Protein AF-A0A2N1RCG2-F1 (afdb_monomer_lite)

Sequence (170 aa):
MSGEGAWQLAGDWDRQFLHTRFNATFPLPSDFRLEVGYTGRYALDGAGNVPLYLGDGFKTSDPSLRTQGSLDALAPSSANFVIIGRFGLDWQPQSFKPTMGELLIFDNSSIGIFGDLLWNVESQIVPELSFGTRLTTTISLLGLNSMPTSLYVGYDGPADGIVWGFIFGR

Secondary structure (DSSP, 8-state):
-EEEEEEEEETTTTEEEEEEEEEEEEE-STTEEEEEEEEEEEESSS-------GGG------HHHHHTTSTT-SS----SEEEEEEEEEEE--TT---EETTTEEEEEEEEEEEEEEEE-STT-SSPEEEEEEEEEEEEEETTS-EEEEEEEEEEETTTTEEEEEEEE--

pLDDT: mean 90.32, std 8.51, range [59.16, 98.19]

Foldseek 3Di:
DDKDWDWDADDVSPWIKIKIKDWDWDQDPQQKIKIKIKIKIFTPPQQAQTADDVVRPDFDPPQQNNCGNPPPRPDYASHRMKMKIKIKMKRFDQPDWDDDPNFKIWHRWIKIKMKMFIDRHPPDPGTFIKIWMKIWTWIDTVPDDIKIKMWIWTAGRNVRDITIDMDIRD

Radius of gyration: 17.9 Å; chains: 1; bounding box: 39×32×50 Å

Structure (mmCIF, N/CA/C/O backbone):
data_AF-A0A2N1RCG2-F1
#
_entry.id   AF-A0A2N1RCG2-F1
#
loop_
_atom_site.group_PDB
_atom_site.id
_atom_site.type_symbol
_atom_site.label_atom_id
_atom_site.label_alt_id
_atom_site.label_comp_id
_atom_site.label_asym_id
_atom_site.label_entity_id
_atom_site.label_seq_id
_atom_site.pdbx_PDB_ins_co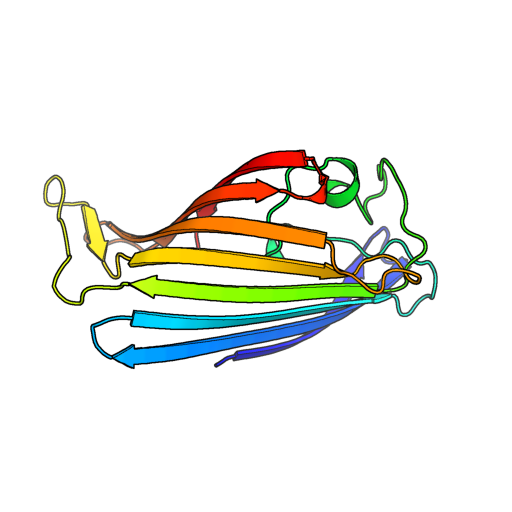de
_atom_site.Cartn_x
_atom_site.Cartn_y
_atom_site.Cartn_z
_atom_site.occupancy
_atom_site.B_iso_or_equiv
_atom_site.auth_seq_id
_atom_site.auth_comp_id
_atom_site.auth_asym_id
_atom_site.auth_atom_id
_atom_site.pdbx_PDB_model_num
ATOM 1 N N . MET A 1 1 ? -15.373 -6.943 0.572 1.00 89.88 1 MET A N 1
ATOM 2 C CA . MET A 1 1 ? -14.462 -7.123 -0.580 1.00 89.88 1 MET A CA 1
ATOM 3 C C . MET A 1 1 ? -14.857 -6.120 -1.646 1.00 89.88 1 MET A C 1
ATOM 5 O O . MET A 1 1 ? -16.045 -5.837 -1.759 1.00 89.88 1 MET A O 1
ATOM 9 N N . SER A 1 2 ? -13.902 -5.585 -2.395 1.00 93.19 2 SER A N 1
ATOM 10 C CA . SER A 1 2 ? -14.138 -4.681 -3.522 1.00 93.19 2 SER A CA 1
ATOM 11 C C . SER A 1 2 ? -13.137 -4.964 -4.636 1.00 93.19 2 SER A C 1
ATOM 13 O O . SER A 1 2 ? -11.995 -5.341 -4.372 1.00 93.19 2 SER A O 1
ATOM 15 N N . GLY A 1 3 ? -13.577 -4.801 -5.879 1.00 93.12 3 GLY A N 1
ATOM 16 C CA . GLY A 1 3 ? -12.743 -4.929 -7.064 1.00 93.12 3 GLY A CA 1
ATOM 17 C C . GLY A 1 3 ? -13.108 -3.847 -8.070 1.00 93.12 3 GLY A C 1
ATOM 18 O O . GLY A 1 3 ? -14.282 -3.512 -8.209 1.00 93.12 3 GLY A O 1
ATOM 19 N N . GLU A 1 4 ? -12.110 -3.304 -8.752 1.00 95.00 4 GLU A N 1
ATOM 20 C CA . GLU A 1 4 ? -12.279 -2.338 -9.833 1.00 95.00 4 GLU A CA 1
ATOM 21 C C . GLU A 1 4 ? -11.307 -2.649 -10.973 1.00 95.00 4 GLU A C 1
ATOM 23 O O . GLU A 1 4 ? -10.204 -3.161 -10.764 1.00 95.00 4 GLU A O 1
ATOM 28 N N . GLY A 1 5 ? -11.738 -2.321 -12.184 1.00 94.38 5 GLY A N 1
ATOM 29 C CA . GLY A 1 5 ? -10.914 -2.303 -13.380 1.00 94.38 5 GLY A CA 1
ATOM 30 C C . GLY A 1 5 ? -11.241 -1.035 -14.151 1.00 94.38 5 GLY A C 1
ATOM 31 O O . GLY A 1 5 ? -12.415 -0.702 -14.313 1.00 94.38 5 GLY A O 1
ATOM 32 N N . ALA A 1 6 ? -10.221 -0.308 -14.584 1.00 93.69 6 ALA A N 1
ATOM 33 C CA . ALA A 1 6 ? -10.393 0.955 -15.280 1.00 93.69 6 ALA A CA 1
ATOM 34 C C . ALA A 1 6 ? -9.345 1.108 -16.376 1.00 93.69 6 ALA A C 1
ATOM 36 O O . ALA A 1 6 ? -8.215 0.641 -16.253 1.00 93.69 6 ALA A O 1
ATOM 37 N N . TRP A 1 7 ? -9.723 1.800 -17.441 1.00 93.31 7 TRP A N 1
ATOM 38 C CA . TRP A 1 7 ? -8.772 2.325 -18.406 1.00 93.31 7 TRP A CA 1
ATOM 39 C C . TRP A 1 7 ? -8.360 3.734 -17.983 1.00 93.31 7 TRP A C 1
ATOM 41 O O . TRP A 1 7 ? -9.199 4.519 -17.538 1.00 93.31 7 TRP A O 1
ATOM 51 N N . GLN A 1 8 ? -7.071 4.037 -18.098 1.00 89.25 8 GLN A N 1
ATOM 52 C CA . GLN A 1 8 ? -6.494 5.298 -17.661 1.00 89.25 8 GLN A CA 1
ATOM 53 C C . GLN A 1 8 ? -5.582 5.875 -18.746 1.00 89.25 8 GLN A C 1
ATOM 55 O O . GLN A 1 8 ? -4.766 5.163 -19.330 1.00 89.25 8 GLN A O 1
ATOM 60 N N . LEU A 1 9 ? -5.689 7.187 -18.954 1.00 89.31 9 LEU A N 1
ATOM 61 C CA . LEU A 1 9 ? -4.742 7.978 -19.735 1.00 89.31 9 LEU A CA 1
ATOM 62 C C . LEU A 1 9 ? -3.767 8.712 -18.805 1.00 89.31 9 LEU A C 1
ATOM 64 O O . LEU A 1 9 ? -4.144 9.104 -17.697 1.00 89.31 9 LEU A O 1
ATOM 68 N N . ALA A 1 10 ? -2.526 8.905 -19.247 1.00 84.69 10 ALA A N 1
ATOM 69 C CA . ALA A 1 10 ? -1.556 9.784 -18.586 1.00 84.69 10 ALA A CA 1
ATOM 70 C C . ALA A 1 10 ? -0.675 10.509 -19.618 1.00 84.69 10 ALA A C 1
ATOM 72 O O . ALA A 1 10 ? -0.864 10.332 -20.821 1.00 84.69 10 ALA A O 1
ATOM 73 N N . GLY A 1 11 ? 0.278 11.317 -19.141 1.00 76.69 11 GLY A N 1
ATOM 74 C CA . GLY A 1 11 ? 1.122 12.145 -20.007 1.00 76.69 11 GLY A CA 1
ATOM 75 C C . GLY A 1 11 ? 0.307 13.239 -20.697 1.00 76.69 11 GLY A C 1
ATOM 76 O O . GLY A 1 11 ? -0.593 13.816 -20.083 1.00 76.69 11 GLY A O 1
ATOM 77 N N . ASP A 1 12 ? 0.572 13.452 -21.983 1.00 81.56 12 ASP A N 1
ATOM 78 C CA . ASP A 1 12 ? -0.174 14.374 -22.849 1.00 81.56 12 ASP A CA 1
ATOM 79 C C . ASP A 1 12 ? -1.340 13.650 -23.547 1.00 81.56 12 ASP A C 1
ATOM 81 O O . ASP A 1 12 ? -1.653 13.898 -24.712 1.00 81.56 12 ASP A O 1
ATOM 85 N N . TRP A 1 13 ? -1.999 12.740 -22.816 1.00 81.12 13 TRP A N 1
ATOM 86 C CA . TRP A 1 13 ? -3.052 11.835 -23.308 1.00 81.12 13 TRP A CA 1
ATOM 87 C C . TRP A 1 13 ? -2.567 10.791 -24.323 1.00 81.12 13 TRP A C 1
ATOM 89 O O . TRP A 1 13 ? -3.370 10.164 -25.016 1.00 81.12 13 TRP A O 1
ATOM 99 N N . ASP A 1 14 ? -1.257 10.585 -24.388 1.00 85.19 14 ASP A N 1
ATOM 100 C CA . ASP A 1 14 ? -0.564 9.674 -25.293 1.00 85.19 14 ASP A CA 1
ATOM 101 C C . ASP A 1 14 ? -0.298 8.299 -24.662 1.00 85.19 14 ASP A C 1
ATOM 103 O O . ASP A 1 14 ? -0.224 7.294 -25.371 1.00 85.19 14 ASP A O 1
ATOM 107 N N . ARG A 1 15 ? -0.214 8.233 -23.328 1.00 90.19 15 ARG A N 1
ATOM 108 C CA . ARG A 1 15 ? 0.018 6.992 -22.581 1.00 90.19 15 ARG A CA 1
ATOM 109 C C . ARG A 1 15 ? -1.294 6.313 -22.210 1.00 90.19 15 ARG A C 1
ATOM 111 O O . ARG A 1 15 ? -2.180 6.948 -21.632 1.00 90.19 15 ARG A O 1
ATOM 118 N N . GLN A 1 16 ? -1.396 5.009 -22.465 1.00 93.00 16 GLN A N 1
ATOM 119 C CA . GLN A 1 16 ? -2.598 4.220 -22.173 1.00 93.00 16 GLN A CA 1
ATOM 120 C C . GLN A 1 16 ? -2.308 3.093 -21.186 1.00 93.00 16 GLN A C 1
ATOM 122 O O . GLN A 1 16 ? -1.429 2.262 -21.419 1.00 93.00 16 GLN A O 1
ATOM 127 N N . PHE A 1 17 ? -3.102 3.019 -20.119 1.00 94.94 17 PHE A N 1
ATOM 128 C CA . PHE A 1 17 ? -2.948 2.012 -19.079 1.00 94.94 17 PHE A CA 1
ATOM 129 C C . PHE A 1 17 ? -4.249 1.272 -18.790 1.00 94.94 17 PHE A C 1
ATOM 131 O O . PHE A 1 17 ? -5.335 1.854 -18.781 1.00 94.94 17 PHE A O 1
ATOM 138 N N . LEU A 1 18 ? -4.117 -0.013 -18.473 1.00 95.75 18 LEU A N 1
ATOM 139 C CA . LEU A 1 18 ? -5.148 -0.773 -17.780 1.00 95.75 18 LEU A CA 1
ATOM 140 C C . LEU A 1 18 ? -4.808 -0.810 -16.290 1.00 95.75 18 LEU A C 1
ATOM 142 O O . LEU A 1 18 ? -3.713 -1.221 -15.910 1.00 95.75 18 LEU A O 1
ATOM 146 N N . HIS A 1 19 ? -5.751 -0.395 -15.455 1.00 94.81 19 HIS A N 1
ATOM 147 C CA . HIS A 1 19 ? -5.678 -0.436 -14.000 1.00 94.81 19 HIS A CA 1
ATOM 148 C C . HIS A 1 19 ? -6.630 -1.500 -13.471 1.00 94.81 19 HIS A C 1
ATOM 150 O O . HIS A 1 19 ? -7.769 -1.616 -13.921 1.00 94.81 19 HIS A O 1
ATOM 156 N N . THR A 1 20 ? -6.173 -2.255 -12.484 1.00 96.44 20 THR A N 1
ATOM 157 C CA . THR A 1 20 ? -6.968 -3.240 -11.758 1.00 96.44 20 THR A CA 1
ATOM 158 C C . THR A 1 20 ? -6.638 -3.140 -10.282 1.00 96.44 20 THR A C 1
ATOM 160 O O . THR A 1 20 ? -5.481 -2.978 -9.894 1.00 96.44 20 THR A O 1
ATOM 163 N N . ARG A 1 21 ? -7.649 -3.235 -9.428 1.00 96.44 21 ARG A N 1
ATOM 164 C CA . ARG A 1 21 ? -7.444 -3.211 -7.985 1.00 96.44 21 ARG A CA 1
ATOM 165 C C . ARG A 1 21 ? -8.452 -4.101 -7.299 1.00 96.44 21 ARG A C 1
ATOM 167 O O . ARG A 1 21 ? -9.620 -4.148 -7.667 1.00 96.44 21 ARG A O 1
ATOM 174 N N . PHE A 1 22 ? -7.989 -4.780 -6.264 1.00 96.88 22 PHE A N 1
ATOM 175 C CA . PHE A 1 22 ? -8.805 -5.630 -5.417 1.00 96.88 22 PHE A CA 1
ATOM 176 C C . PHE A 1 22 ? -8.437 -5.391 -3.956 1.00 96.88 22 PHE A C 1
ATOM 178 O O . PHE A 1 22 ? -7.264 -5.217 -3.624 1.00 96.88 22 PHE A O 1
ATOM 185 N N . ASN A 1 23 ? -9.434 -5.359 -3.075 1.00 96.25 23 ASN A N 1
ATOM 186 C CA . ASN A 1 23 ? -9.224 -5.316 -1.633 1.00 96.25 23 ASN A CA 1
ATOM 187 C C . ASN A 1 23 ? -10.225 -6.243 -0.933 1.00 96.25 23 ASN A C 1
ATOM 189 O O . ASN A 1 23 ? -11.427 -6.244 -1.219 1.00 96.25 23 ASN A O 1
ATOM 193 N N . ALA A 1 24 ? -9.739 -6.998 0.040 1.00 96.38 24 ALA A N 1
ATOM 194 C CA . ALA A 1 24 ? -10.535 -7.856 0.893 1.00 96.38 24 ALA A CA 1
ATOM 195 C C . ALA A 1 24 ? -10.116 -7.673 2.350 1.00 96.38 24 ALA A C 1
ATOM 197 O O . ALA A 1 24 ? -8.933 -7.591 2.668 1.00 96.38 24 ALA A O 1
ATOM 198 N N . THR A 1 25 ? -11.113 -7.647 3.227 1.00 96.00 25 THR A N 1
ATOM 199 C CA . THR A 1 25 ? -10.928 -7.610 4.674 1.00 96.00 25 THR A CA 1
ATOM 200 C C . THR A 1 25 ? -11.702 -8.778 5.252 1.00 96.00 25 THR A C 1
ATOM 202 O O . THR A 1 25 ? -12.884 -8.953 4.937 1.00 96.00 25 THR A O 1
ATOM 205 N N . PHE A 1 26 ? -11.038 -9.573 6.077 1.00 96.00 26 PHE A N 1
ATOM 206 C CA . PHE A 1 26 ? -11.596 -10.752 6.718 1.00 96.00 26 PHE A CA 1
ATOM 207 C C . PHE A 1 26 ? -11.575 -10.544 8.233 1.00 96.00 26 PHE A C 1
ATOM 209 O O . PHE A 1 26 ? -10.499 -10.312 8.790 1.00 96.00 26 PHE A O 1
ATOM 216 N N . PRO A 1 27 ? -12.729 -10.605 8.917 1.00 94.62 27 PRO A N 1
ATOM 217 C CA . PRO A 1 27 ? -12.745 -10.602 10.371 1.00 94.62 27 PRO A CA 1
ATOM 218 C C . PRO A 1 27 ? -12.139 -11.909 10.893 1.00 94.62 27 PRO A C 1
ATOM 220 O O . PRO A 1 27 ? -12.430 -12.991 10.381 1.00 94.62 27 PRO A O 1
ATOM 223 N N . LEU A 1 28 ? -11.305 -11.799 11.919 1.00 94.50 28 LEU A N 1
ATOM 224 C CA . LEU A 1 28 ? -10.700 -12.910 12.644 1.00 94.50 28 LEU A CA 1
ATOM 225 C C . LEU A 1 28 ? -11.159 -12.874 14.116 1.00 94.50 28 LEU A C 1
ATOM 227 O O . LEU A 1 28 ? -11.680 -11.856 14.577 1.00 94.50 28 LEU A O 1
ATOM 231 N N . PRO A 1 29 ? -10.996 -13.973 14.877 1.00 93.31 29 PRO A N 1
ATOM 232 C CA . PRO A 1 29 ? -11.279 -13.980 16.311 1.00 93.31 29 PRO A CA 1
ATOM 233 C C . PRO A 1 29 ? -10.486 -12.913 17.080 1.00 93.31 29 PRO A C 1
ATOM 235 O O . PRO A 1 29 ? -9.439 -12.457 16.625 1.00 93.31 29 PRO A O 1
ATOM 238 N N . SER A 1 30 ? -10.958 -12.563 18.280 1.00 91.06 30 SER A N 1
ATOM 239 C CA . SER A 1 30 ? -10.271 -11.634 19.194 1.00 91.06 30 SER A CA 1
ATOM 240 C C . SER A 1 30 ? -10.043 -10.234 18.611 1.00 91.06 30 SER A C 1
ATOM 242 O O . SER A 1 30 ? -8.985 -9.641 18.813 1.00 91.06 30 SER A O 1
ATOM 244 N N . ASP A 1 31 ? -11.038 -9.713 17.889 1.00 92.94 31 ASP A N 1
ATOM 245 C CA . ASP A 1 31 ? -11.028 -8.370 17.294 1.00 92.94 31 ASP A CA 1
ATOM 246 C C . ASP A 1 31 ? -9.922 -8.132 16.248 1.00 92.94 31 ASP A C 1
ATOM 248 O O . ASP A 1 31 ? -9.594 -6.991 15.919 1.00 92.94 31 ASP A O 1
ATOM 252 N N . PHE A 1 32 ? -9.348 -9.199 15.686 1.00 94.94 32 PHE A N 1
ATOM 253 C CA . PHE A 1 32 ? -8.390 -9.087 14.591 1.00 94.94 32 PHE A CA 1
ATOM 254 C C . PHE A 1 32 ? -9.077 -8.969 13.227 1.00 94.94 32 PHE A C 1
ATOM 256 O O . PHE A 1 32 ? -10.186 -9.461 13.004 1.00 94.94 32 PHE A O 1
ATOM 263 N N . ARG A 1 33 ? -8.386 -8.351 12.271 1.00 95.62 33 ARG A N 1
ATOM 264 C CA . ARG A 1 33 ? -8.780 -8.289 10.863 1.00 95.62 33 ARG A CA 1
ATOM 265 C C . ARG A 1 33 ? -7.577 -8.547 9.978 1.00 95.62 33 ARG A C 1
ATOM 267 O O . ARG A 1 33 ? -6.548 -7.895 10.124 1.00 95.62 33 ARG A O 1
ATOM 274 N N . LEU A 1 34 ? -7.740 -9.475 9.047 1.00 96.94 34 LEU A N 1
ATOM 275 C CA . LEU A 1 34 ? -6.789 -9.704 7.970 1.00 96.94 34 LEU A CA 1
ATOM 276 C C . LEU A 1 34 ? -7.188 -8.844 6.775 1.00 96.94 34 LEU A C 1
ATOM 278 O O . LEU A 1 34 ? -8.316 -8.929 6.288 1.00 96.94 34 LEU A O 1
ATOM 282 N N . GLU A 1 35 ? -6.250 -8.057 6.280 1.00 96.62 35 GLU A N 1
ATOM 283 C CA . GLU A 1 35 ? -6.387 -7.295 5.050 1.00 96.62 35 GLU A CA 1
ATOM 284 C C . GLU A 1 35 ? -5.521 -7.912 3.962 1.00 96.62 35 GLU A C 1
ATOM 286 O O . GLU A 1 35 ? -4.361 -8.251 4.188 1.00 96.62 35 GLU A O 1
ATOM 291 N N . VAL A 1 36 ? -6.092 -8.045 2.771 1.00 97.31 36 VAL A N 1
ATOM 292 C CA . VAL A 1 36 ? -5.388 -8.478 1.566 1.00 97.31 36 VAL A CA 1
ATOM 293 C C . VAL A 1 36 ? -5.781 -7.542 0.435 1.00 97.31 36 VAL A C 1
ATOM 295 O O . VAL A 1 36 ? -6.958 -7.244 0.228 1.00 97.31 36 VAL A O 1
ATOM 298 N N . GLY A 1 37 ? -4.796 -7.064 -0.308 1.00 97.19 37 GLY A N 1
ATOM 299 C CA . GLY A 1 37 ? -4.981 -6.135 -1.403 1.00 97.19 37 GLY A CA 1
ATOM 300 C C . GLY A 1 37 ? -4.086 -6.468 -2.581 1.00 97.19 37 GLY A C 1
ATOM 301 O O . GLY A 1 37 ? -3.011 -7.042 -2.446 1.00 97.19 37 GLY A O 1
ATOM 302 N N . TYR A 1 38 ? -4.551 -6.070 -3.750 1.00 97.25 38 TYR A N 1
ATOM 303 C CA . TYR A 1 38 ? -3.820 -6.161 -4.997 1.00 97.25 38 TYR A CA 1
ATOM 304 C C . TYR A 1 38 ? -4.064 -4.885 -5.798 1.00 97.25 38 TYR A C 1
ATOM 306 O O . TYR A 1 38 ? -5.174 -4.343 -5.784 1.00 97.25 38 TYR A O 1
ATOM 314 N N . THR A 1 39 ? -3.030 -4.397 -6.468 1.00 97.75 39 THR A N 1
ATOM 315 C CA . THR A 1 39 ? -3.130 -3.322 -7.455 1.00 97.75 39 THR A CA 1
ATOM 316 C C . THR A 1 39 ? -2.234 -3.681 -8.632 1.00 97.75 39 THR A C 1
ATOM 318 O O . THR A 1 39 ? -1.061 -3.969 -8.433 1.00 97.75 39 THR A O 1
ATOM 321 N N . GLY A 1 40 ? -2.769 -3.670 -9.845 1.00 96.94 40 GLY A N 1
ATOM 322 C CA . GLY A 1 40 ? -2.025 -3.907 -11.075 1.00 96.94 40 GLY A CA 1
ATOM 323 C C . GLY A 1 40 ? -2.254 -2.769 -12.057 1.00 96.94 40 GLY A C 1
ATOM 324 O O . GLY A 1 40 ? -3.400 -2.383 -12.294 1.00 96.94 40 GLY A O 1
ATOM 325 N N . ARG A 1 41 ? -1.180 -2.253 -12.649 1.00 96.00 41 ARG A N 1
ATOM 326 C CA . ARG A 1 41 ? -1.228 -1.299 -13.755 1.00 96.00 41 ARG A CA 1
ATOM 327 C C . ARG A 1 41 ? -0.365 -1.804 -14.898 1.00 96.00 41 ARG A C 1
ATOM 329 O O . ARG A 1 41 ? 0.761 -2.231 -14.670 1.00 96.00 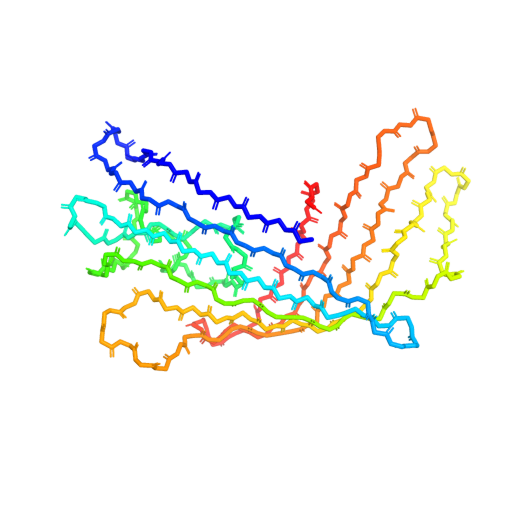41 ARG A O 1
ATOM 336 N N . TYR A 1 42 ? -0.889 -1.731 -16.113 1.00 95.31 42 TYR A N 1
ATOM 337 C CA . TYR A 1 42 ? -0.265 -2.297 -17.305 1.00 95.31 42 TYR A CA 1
ATOM 338 C C . TYR A 1 42 ? -0.256 -1.266 -18.426 1.00 95.31 42 TYR A C 1
ATOM 340 O O . TYR A 1 42 ? -1.307 -0.706 -18.736 1.00 95.31 42 TYR A O 1
ATOM 348 N N . ALA A 1 43 ? 0.909 -1.015 -19.020 1.00 94.69 43 ALA A N 1
ATOM 349 C CA . ALA A 1 43 ? 1.039 -0.192 -20.216 1.00 94.69 43 ALA A CA 1
ATOM 350 C C . ALA A 1 43 ? 0.483 -0.951 -21.427 1.00 94.69 43 ALA A C 1
ATOM 352 O O . ALA A 1 43 ? 0.905 -2.070 -21.712 1.00 94.69 43 ALA A O 1
ATOM 353 N N . LEU A 1 44 ? -0.460 -0.338 -22.140 1.00 92.50 44 LEU A N 1
ATOM 354 C CA . LEU A 1 44 ? -1.036 -0.889 -23.373 1.00 92.50 44 LEU A CA 1
ATOM 355 C C . LEU A 1 44 ? -0.265 -0.444 -24.623 1.00 92.50 44 LEU A C 1
ATOM 357 O O . LEU A 1 44 ? -0.381 -1.065 -25.674 1.00 92.50 44 LEU A O 1
ATOM 361 N N . ASP A 1 45 ? 0.524 0.622 -24.496 1.00 89.56 45 ASP A N 1
ATOM 362 C CA . ASP A 1 45 ? 1.366 1.190 -25.553 1.00 89.56 45 ASP A CA 1
ATOM 363 C C . ASP A 1 45 ? 2.721 0.475 -25.714 1.00 89.56 45 ASP A C 1
ATOM 365 O O . ASP A 1 45 ? 3.422 0.703 -26.697 1.00 89.56 45 ASP A O 1
ATOM 369 N N . GLY A 1 46 ? 3.097 -0.392 -24.767 1.00 85.19 46 GLY A N 1
ATOM 370 C CA . GLY A 1 46 ? 4.388 -1.086 -24.759 1.00 85.19 46 GLY A CA 1
ATOM 371 C C . GLY A 1 46 ? 5.591 -0.184 -24.455 1.00 85.19 46 GLY A C 1
ATOM 372 O O . GLY A 1 46 ? 6.730 -0.631 -24.587 1.00 85.19 46 GLY A O 1
ATOM 373 N N . ALA A 1 47 ? 5.363 1.072 -24.056 1.00 86.81 47 ALA A N 1
ATOM 374 C CA . ALA A 1 47 ? 6.412 2.067 -23.828 1.00 86.81 47 ALA A CA 1
ATOM 375 C C . ALA A 1 47 ? 7.086 1.956 -22.444 1.00 86.81 47 ALA A C 1
ATOM 377 O O . ALA A 1 47 ? 7.927 2.786 -22.098 1.00 86.81 47 ALA A O 1
ATOM 378 N N . GLY A 1 48 ? 6.723 0.956 -21.635 1.00 89.62 48 GLY A N 1
ATOM 379 C CA . GLY A 1 48 ? 7.274 0.742 -20.300 1.00 89.62 48 GLY A CA 1
ATOM 380 C C . GLY A 1 48 ? 6.914 1.858 -19.318 1.00 89.62 48 GLY A C 1
ATOM 381 O O . GLY A 1 48 ? 5.865 2.491 -19.426 1.00 89.62 48 GLY A O 1
ATOM 382 N N . ASN A 1 49 ? 7.787 2.107 -18.344 1.00 89.62 49 ASN A N 1
ATOM 383 C CA . ASN A 1 49 ? 7.736 3.217 -17.388 1.00 89.62 49 ASN A CA 1
ATOM 384 C C . ASN A 1 49 ? 6.329 3.473 -16.823 1.00 89.62 49 ASN A C 1
ATOM 386 O O . ASN A 1 49 ? 5.809 4.590 -16.868 1.00 89.62 49 ASN A O 1
ATOM 390 N N . VAL A 1 50 ? 5.673 2.405 -16.367 1.00 93.88 50 VAL A N 1
ATOM 391 C CA . VAL A 1 50 ? 4.324 2.476 -15.801 1.00 93.88 50 VAL A CA 1
ATOM 392 C C . VAL A 1 50 ? 4.370 3.266 -14.490 1.00 93.88 50 VAL A C 1
ATOM 394 O O . VAL A 1 50 ? 5.199 2.949 -13.640 1.00 93.88 50 VAL A O 1
ATOM 397 N N . PRO A 1 51 ? 3.506 4.274 -14.278 1.00 92.56 51 PRO A N 1
ATOM 398 C CA . PRO A 1 51 ? 3.564 5.090 -13.072 1.00 92.56 51 PRO A CA 1
ATOM 399 C C . PRO A 1 51 ? 3.187 4.300 -11.820 1.00 92.56 51 PRO A C 1
ATOM 401 O O . PRO A 1 51 ? 2.280 3.463 -11.859 1.00 92.56 51 PRO A O 1
ATOM 404 N N . LEU A 1 52 ? 3.841 4.625 -10.704 1.00 92.56 52 LEU A N 1
ATOM 405 C CA . LEU A 1 52 ? 3.486 4.174 -9.359 1.00 92.56 52 LEU A CA 1
ATOM 406 C C . LEU A 1 52 ? 2.909 5.361 -8.579 1.00 92.56 52 LEU A C 1
ATOM 408 O O . LEU A 1 52 ? 3.625 6.282 -8.192 1.00 92.56 52 LEU A O 1
ATOM 412 N N . TYR A 1 53 ? 1.602 5.351 -8.332 1.00 90.19 53 TYR A N 1
ATOM 413 C CA . TYR A 1 53 ? 0.952 6.402 -7.559 1.00 90.19 53 TYR A CA 1
ATOM 414 C C . TYR A 1 53 ? 0.942 6.051 -6.075 1.00 90.19 53 TYR A C 1
ATOM 416 O O . TYR A 1 53 ? 0.747 4.902 -5.681 1.00 90.19 53 TYR A O 1
ATOM 424 N N . LEU A 1 54 ? 0.990 7.080 -5.223 1.00 85.94 54 LEU A N 1
ATOM 42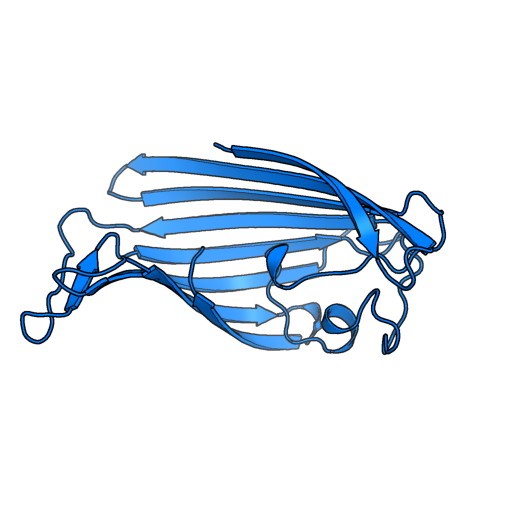5 C CA . LEU A 1 54 ? 0.767 6.939 -3.775 1.00 85.94 54 LEU A CA 1
ATOM 426 C C . LEU A 1 54 ? -0.556 6.215 -3.458 1.00 85.94 54 LEU A C 1
ATOM 428 O O . LEU A 1 54 ? -0.687 5.516 -2.452 1.00 85.94 54 LEU A O 1
ATOM 432 N N . GLY A 1 55 ? -1.544 6.360 -4.347 1.00 87.31 55 GLY A N 1
ATOM 433 C CA . GLY A 1 55 ? -2.826 5.678 -4.270 1.00 87.31 55 GLY A CA 1
ATOM 434 C C . GLY A 1 55 ? -2.758 4.155 -4.447 1.00 87.31 55 GLY A C 1
ATOM 435 O O . GLY A 1 55 ? -3.676 3.466 -3.998 1.00 87.31 55 GLY A O 1
ATOM 436 N N . ASP A 1 56 ? -1.708 3.595 -5.031 1.00 91.94 56 ASP A N 1
ATOM 437 C CA . ASP A 1 56 ? -1.672 2.165 -5.354 1.00 91.94 56 ASP A CA 1
ATOM 438 C C . ASP A 1 56 ? -1.364 1.292 -4.133 1.00 91.94 56 ASP A C 1
ATOM 440 O O . ASP A 1 56 ? -1.762 0.125 -4.079 1.00 91.94 56 ASP A O 1
ATOM 444 N N . GLY A 1 57 ? -0.768 1.908 -3.109 1.00 91.88 57 GLY A N 1
ATOM 445 C CA . GLY A 1 57 ? -0.715 1.401 -1.745 1.00 91.88 57 GLY A CA 1
ATOM 446 C C . GLY A 1 57 ? 0.678 1.037 -1.245 1.00 91.88 57 GLY A C 1
ATOM 447 O O . GLY A 1 57 ? 0.844 1.093 -0.031 1.00 91.88 57 GLY A O 1
ATOM 448 N N . PHE A 1 58 ? 1.649 0.789 -2.132 1.00 96.50 58 PHE A N 1
ATOM 449 C CA . PHE A 1 58 ? 3.042 0.500 -1.769 1.00 96.50 58 PHE A CA 1
ATOM 450 C C . PHE A 1 58 ? 3.693 1.690 -1.055 1.00 96.50 58 PHE A C 1
ATOM 452 O O . PHE A 1 58 ? 3.674 2.815 -1.568 1.00 96.50 58 PHE A O 1
ATOM 459 N N . LYS A 1 59 ? 4.231 1.464 0.147 1.00 95.69 59 LYS A N 1
ATOM 460 C CA . LYS A 1 59 ? 4.943 2.500 0.906 1.00 95.69 59 LYS A CA 1
ATOM 461 C C . LYS A 1 59 ? 6.403 2.548 0.491 1.00 95.69 59 LYS A C 1
ATOM 463 O O . LYS A 1 59 ? 7.135 1.597 0.701 1.00 95.69 59 LYS A O 1
ATOM 468 N N . THR A 1 60 ? 6.826 3.684 -0.051 1.00 96.00 60 THR A N 1
ATOM 469 C CA . THR A 1 60 ? 8.236 3.924 -0.348 1.00 96.00 60 THR A CA 1
ATOM 470 C C . THR A 1 60 ? 8.588 5.404 -0.262 1.00 96.00 60 THR A C 1
ATOM 472 O O . THR A 1 60 ? 7.755 6.295 -0.467 1.00 96.00 60 THR A O 1
ATOM 475 N N . SER A 1 61 ? 9.837 5.646 0.088 1.00 95.56 61 SER A N 1
ATOM 476 C CA . SER A 1 61 ? 10.544 6.914 0.131 1.00 95.56 61 SER A CA 1
ATOM 477 C C . SER A 1 61 ? 11.553 7.046 -1.014 1.00 95.56 61 SER A C 1
ATOM 479 O O . SER A 1 61 ? 12.029 8.161 -1.234 1.00 95.56 61 SER A O 1
ATOM 481 N N . ASP A 1 62 ? 11.809 5.971 -1.775 1.00 95.00 62 ASP A N 1
ATOM 482 C CA . ASP A 1 62 ? 12.721 5.976 -2.920 1.00 95.00 62 ASP A CA 1
ATOM 483 C C . ASP A 1 62 ? 12.240 6.991 -3.975 1.00 95.00 62 ASP A C 1
ATOM 485 O O . ASP A 1 62 ? 11.150 6.843 -4.548 1.00 95.00 62 ASP A O 1
ATOM 489 N N . PRO A 1 63 ? 13.024 8.050 -4.250 1.00 92.44 63 PRO A N 1
ATOM 490 C CA . PRO A 1 63 ? 12.633 9.076 -5.204 1.00 92.44 63 PRO A CA 1
ATOM 491 C C . PRO A 1 63 ? 12.525 8.533 -6.639 1.00 92.44 63 PRO A C 1
ATOM 493 O O . PRO A 1 63 ? 11.726 9.054 -7.420 1.00 92.44 63 PRO A O 1
ATOM 496 N N . SER A 1 64 ? 13.257 7.472 -6.986 1.00 93.19 64 SER A N 1
ATOM 497 C CA . SER A 1 64 ? 13.203 6.826 -8.303 1.00 93.19 64 SER A CA 1
ATOM 498 C C . SER A 1 64 ? 11.844 6.170 -8.533 1.00 93.19 64 SER A C 1
ATOM 500 O O . SER A 1 64 ? 11.203 6.415 -9.553 1.00 93.19 64 SER A O 1
ATOM 502 N N . LEU A 1 65 ? 11.344 5.428 -7.539 1.00 93.44 65 LEU A N 1
ATOM 503 C CA . LEU A 1 65 ? 10.013 4.818 -7.587 1.00 93.44 65 LEU A CA 1
ATOM 504 C C . LEU A 1 65 ? 8.895 5.862 -7.525 1.00 93.44 65 LEU A C 1
ATOM 506 O O . LEU A 1 65 ? 7.897 5.749 -8.234 1.00 93.44 65 LEU A O 1
ATOM 510 N N . ARG A 1 66 ? 9.058 6.910 -6.708 1.00 91.62 66 ARG A N 1
ATOM 511 C CA . ARG A 1 66 ? 8.053 7.979 -6.565 1.00 91.62 66 ARG A CA 1
ATOM 512 C C . ARG A 1 66 ? 7.910 8.863 -7.804 1.00 91.62 66 ARG A C 1
ATOM 514 O O . ARG A 1 66 ? 6.856 9.468 -7.981 1.00 91.62 66 ARG A O 1
ATOM 521 N N . THR A 1 67 ? 8.958 8.965 -8.619 1.00 91.00 67 THR A N 1
ATOM 522 C CA . THR A 1 67 ? 8.948 9.712 -9.889 1.00 91.00 67 THR A CA 1
ATOM 523 C C . THR A 1 67 ? 8.735 8.807 -11.104 1.00 91.00 67 THR A C 1
ATOM 525 O O . THR A 1 67 ? 8.612 9.309 -12.223 1.00 91.00 67 THR A O 1
ATOM 528 N N . GLN A 1 68 ? 8.638 7.487 -10.911 1.00 91.00 68 GLN A N 1
ATOM 529 C CA . GLN A 1 68 ? 8.411 6.526 -11.988 1.00 91.00 68 GLN A CA 1
ATOM 530 C C . GLN A 1 68 ? 7.133 6.859 -12.771 1.00 91.00 68 GLN A C 1
ATOM 532 O O . GLN A 1 68 ? 6.084 7.158 -12.196 1.00 91.00 68 GLN A O 1
ATOM 537 N N . GLY A 1 69 ? 7.223 6.801 -14.101 1.00 85.38 69 GLY A N 1
ATOM 538 C CA . GLY A 1 69 ? 6.126 7.132 -15.013 1.00 85.38 69 GLY A CA 1
ATOM 539 C C . GLY A 1 69 ? 5.722 8.608 -15.056 1.00 85.38 69 GLY A C 1
ATOM 540 O O . GLY A 1 69 ? 4.745 8.936 -15.728 1.00 85.38 69 GLY A O 1
ATOM 541 N N . SER A 1 70 ? 6.452 9.500 -14.376 1.00 83.94 70 SER A N 1
ATOM 542 C CA . SER A 1 70 ? 6.340 10.951 -14.568 1.00 83.94 70 SER A CA 1
ATOM 543 C C . SER A 1 70 ? 7.265 11.444 -15.691 1.00 83.94 70 SER A C 1
ATOM 545 O O . SER A 1 70 ? 8.176 10.728 -16.111 1.00 83.94 70 SER A O 1
ATOM 547 N N . LEU A 1 71 ? 7.038 12.674 -16.168 1.00 78.69 71 LEU A N 1
ATOM 548 C CA . LEU A 1 71 ? 7.914 13.335 -17.148 1.00 78.69 71 LEU A CA 1
ATOM 549 C C . LEU A 1 71 ? 9.333 13.575 -16.597 1.00 78.69 71 LEU A C 1
ATOM 551 O O . LEU A 1 71 ? 10.289 13.562 -17.364 1.00 78.69 71 LEU A O 1
ATOM 555 N N . ASP A 1 72 ? 9.465 13.711 -15.274 1.00 80.56 72 ASP A N 1
ATOM 556 C CA . ASP A 1 72 ? 10.722 13.970 -14.559 1.00 80.56 72 ASP A CA 1
ATOM 557 C C . ASP A 1 72 ? 11.275 12.702 -13.874 1.00 80.56 72 ASP A C 1
ATOM 559 O O . ASP A 1 72 ? 11.906 12.773 -12.816 1.00 80.56 72 ASP A O 1
ATOM 563 N N . ALA A 1 73 ? 10.998 11.516 -14.429 1.00 83.06 73 ALA A N 1
ATOM 564 C CA . ALA A 1 73 ? 11.427 10.249 -13.840 1.00 83.06 73 ALA A CA 1
ATOM 565 C C . ALA A 1 73 ? 12.957 10.183 -13.683 1.00 83.06 73 ALA A C 1
ATOM 567 O O . ALA A 1 73 ? 13.694 10.251 -14.666 1.00 83.06 73 ALA A O 1
ATOM 568 N N . LEU A 1 74 ? 13.431 9.986 -12.447 1.00 85.56 74 LEU A N 1
ATOM 569 C CA . LEU A 1 74 ? 14.868 9.900 -12.148 1.00 85.56 74 LEU A CA 1
ATOM 570 C C . LEU A 1 74 ? 15.519 8.644 -12.743 1.00 85.56 74 LEU A C 1
ATOM 572 O O . LEU A 1 74 ? 16.673 8.685 -13.165 1.00 85.56 74 LEU A O 1
ATOM 576 N N . ALA A 1 75 ? 14.774 7.538 -12.785 1.00 84.69 75 ALA A N 1
ATOM 577 C CA . ALA A 1 75 ? 15.193 6.281 -13.392 1.00 84.69 75 ALA A CA 1
ATOM 578 C C . ALA A 1 75 ? 13.987 5.619 -14.084 1.00 84.69 75 ALA A C 1
ATOM 580 O O . ALA A 1 75 ? 13.153 5.007 -13.413 1.00 84.69 75 ALA A O 1
ATOM 581 N N . PRO A 1 76 ? 13.845 5.752 -15.416 1.00 82.19 76 PRO A N 1
ATOM 582 C CA . PRO A 1 76 ? 12.750 5.127 -16.148 1.00 82.19 76 PRO A CA 1
ATOM 583 C C . PRO A 1 76 ? 12.829 3.598 -16.067 1.00 82.19 76 PRO A C 1
ATOM 585 O O . PRO A 1 76 ? 13.869 3.010 -16.363 1.00 82.19 76 PRO A O 1
ATOM 588 N N . SER A 1 77 ? 11.720 2.946 -15.713 1.00 85.25 77 SER A N 1
ATOM 589 C CA . SER A 1 77 ? 11.622 1.482 -15.789 1.00 85.25 77 SER A CA 1
ATOM 590 C C . SER A 1 77 ? 11.289 1.048 -17.217 1.00 85.25 77 SER A C 1
ATOM 592 O O . SER A 1 77 ? 10.454 1.668 -17.873 1.00 85.25 77 SER A O 1
ATOM 594 N N . SER A 1 78 ? 11.888 -0.039 -17.706 1.00 87.69 78 SER A N 1
ATOM 595 C CA . SER A 1 78 ? 11.488 -0.652 -18.981 1.00 87.69 78 SER A CA 1
ATOM 596 C C . SER A 1 78 ? 10.237 -1.525 -18.855 1.00 87.69 78 SER A C 1
ATOM 598 O O . SER A 1 78 ? 9.686 -1.939 -19.869 1.00 87.69 78 SER A O 1
ATOM 600 N N . ALA A 1 79 ? 9.777 -1.814 -17.633 1.00 92.69 79 ALA A N 1
ATOM 601 C CA . ALA A 1 79 ? 8.665 -2.725 -17.422 1.00 92.69 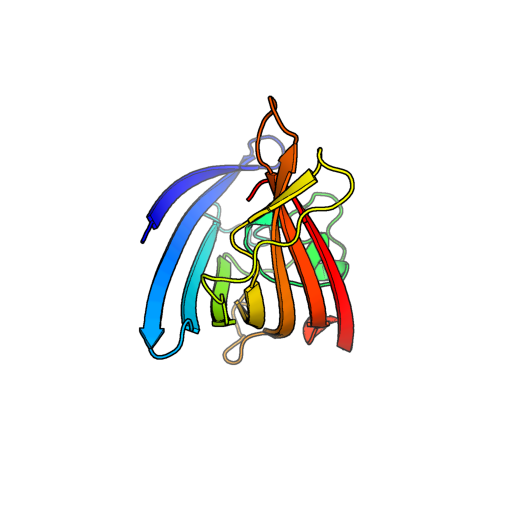79 ALA A CA 1
ATOM 602 C C . ALA A 1 79 ? 7.335 -2.131 -17.880 1.00 92.69 79 ALA A C 1
ATOM 604 O O . ALA A 1 79 ? 6.959 -1.009 -17.530 1.00 92.69 79 ALA A O 1
ATOM 605 N N . ASN A 1 80 ? 6.576 -2.955 -18.597 1.00 94.56 80 ASN A N 1
ATOM 606 C CA . ASN A 1 80 ? 5.216 -2.647 -19.031 1.00 94.56 80 ASN A CA 1
ATOM 607 C C . ASN A 1 80 ? 4.157 -2.875 -17.945 1.00 94.56 80 ASN A C 1
ATOM 609 O O . ASN A 1 80 ? 2.959 -2.873 -18.231 1.00 94.56 80 ASN A O 1
ATOM 613 N N . PHE A 1 81 ? 4.572 -3.070 -16.694 1.00 95.00 81 PHE A N 1
ATOM 614 C CA . PHE A 1 81 ? 3.666 -3.311 -15.584 1.00 95.00 81 PHE A CA 1
ATOM 615 C C . PHE A 1 81 ? 4.192 -2.743 -14.265 1.00 95.00 81 PHE A C 1
ATOM 617 O O . PHE A 1 81 ? 5.394 -2.595 -14.053 1.00 95.00 81 PHE A O 1
ATOM 624 N N . VAL A 1 82 ? 3.253 -2.496 -13.360 1.00 95.94 82 VAL A N 1
ATOM 625 C CA . VAL A 1 82 ? 3.465 -2.328 -11.923 1.00 95.94 82 VAL A CA 1
ATOM 626 C C . VAL A 1 82 ? 2.435 -3.206 -11.229 1.00 95.94 82 VAL A C 1
ATOM 628 O O . VAL A 1 82 ? 1.235 -3.065 -11.466 1.00 95.94 82 VAL A O 1
ATOM 631 N N . ILE A 1 83 ? 2.892 -4.123 -10.384 1.00 97.06 83 ILE A N 1
ATOM 632 C CA . ILE A 1 83 ? 2.036 -5.015 -9.605 1.00 97.06 83 ILE A CA 1
ATOM 633 C C . ILE A 1 83 ? 2.382 -4.853 -8.134 1.00 97.06 83 ILE A C 1
ATOM 635 O O . ILE A 1 83 ? 3.546 -4.916 -7.752 1.00 97.06 83 ILE A O 1
ATOM 639 N N . ILE A 1 84 ? 1.355 -4.671 -7.311 1.00 98.06 84 ILE A N 1
ATOM 640 C CA . ILE A 1 84 ? 1.479 -4.474 -5.875 1.00 98.06 84 ILE A CA 1
ATOM 641 C C . ILE A 1 84 ? 0.612 -5.498 -5.157 1.00 98.06 84 ILE A C 1
ATOM 643 O O . 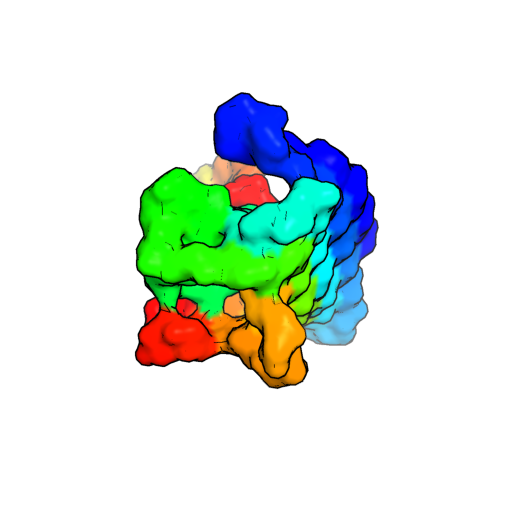ILE A 1 84 ? -0.609 -5.514 -5.329 1.00 98.06 84 ILE A O 1
ATOM 647 N N . GLY A 1 85 ? 1.241 -6.320 -4.325 1.00 98.00 85 GLY A N 1
ATOM 648 C CA . GLY A 1 85 ? 0.567 -7.146 -3.328 1.00 98.00 85 GLY A CA 1
ATOM 649 C C . GLY A 1 85 ? 0.563 -6.424 -1.988 1.00 98.00 85 GLY A C 1
ATOM 650 O O . GLY A 1 85 ? 1.559 -5.819 -1.615 1.00 98.00 85 GLY A O 1
ATOM 651 N N . ARG A 1 86 ? -0.552 -6.455 -1.265 1.00 97.62 86 ARG A N 1
ATOM 652 C CA . ARG A 1 86 ? -0.696 -5.800 0.040 1.00 97.62 86 ARG A CA 1
ATOM 653 C C . ARG A 1 86 ? -1.291 -6.792 1.016 1.00 97.62 86 ARG A C 1
ATOM 655 O O . ARG A 1 86 ? -2.260 -7.474 0.682 1.00 97.62 86 ARG A O 1
ATOM 662 N N . PHE A 1 87 ? -0.745 -6.860 2.214 1.00 97.75 87 PHE A N 1
ATOM 663 C CA . PHE A 1 87 ? -1.311 -7.651 3.293 1.00 97.75 87 PHE A CA 1
ATOM 664 C C . PHE A 1 87 ? -1.151 -6.922 4.619 1.00 97.75 87 PHE A C 1
ATOM 666 O O . PHE A 1 87 ? -0.217 -6.148 4.817 1.00 97.75 87 PHE A O 1
ATOM 673 N N . GLY A 1 88 ? -2.070 -7.164 5.541 1.00 97.56 88 GLY A N 1
ATOM 674 C CA . GLY A 1 88 ? -2.013 -6.559 6.860 1.00 97.56 88 GLY A CA 1
ATOM 675 C C . GLY A 1 88 ? -2.808 -7.343 7.882 1.00 97.56 88 GLY A C 1
ATOM 676 O O . GLY A 1 88 ? -3.745 -8.064 7.544 1.00 97.56 88 GLY A O 1
ATOM 677 N N . LEU A 1 89 ? -2.413 -7.208 9.139 1.00 97.75 89 LEU A N 1
ATOM 678 C CA . LEU A 1 89 ? -3.117 -7.789 10.270 1.00 97.75 89 LEU A CA 1
ATOM 679 C C . LEU A 1 89 ? -3.288 -6.700 11.318 1.00 97.75 89 LEU A C 1
ATOM 681 O O . LEU A 1 89 ? -2.307 -6.247 11.911 1.00 97.75 89 LEU A O 1
ATOM 685 N N . ASP A 1 90 ? -4.536 -6.313 11.544 1.00 96.25 90 ASP A N 1
ATOM 686 C CA . ASP A 1 90 ? -4.876 -5.265 12.494 1.00 96.25 90 ASP A CA 1
ATOM 687 C C . ASP A 1 90 ? -5.677 -5.827 13.651 1.00 96.25 90 ASP A C 1
ATOM 689 O O . ASP A 1 90 ? -6.558 -6.664 13.470 1.00 96.25 90 ASP A O 1
ATOM 693 N N . TRP A 1 91 ? -5.414 -5.304 14.835 1.00 95.56 91 TRP A N 1
ATOM 694 C CA . TRP A 1 91 ? -6.258 -5.458 16.002 1.00 95.56 91 TRP A CA 1
ATOM 695 C C . TRP A 1 91 ? -7.146 -4.215 16.135 1.00 95.56 91 TRP A C 1
ATOM 697 O O . TRP A 1 91 ? -6.638 -3.099 16.288 1.00 95.56 91 TRP A O 1
ATOM 707 N N . GLN A 1 92 ? -8.467 -4.395 16.038 1.00 92.75 92 GLN A N 1
ATOM 708 C CA . GLN A 1 92 ? -9.467 -3.331 16.164 1.00 92.75 92 GLN A CA 1
ATOM 709 C C . GLN A 1 92 ? -10.459 -3.638 17.299 1.00 92.75 92 GLN A C 1
ATOM 711 O O . GLN A 1 92 ? -11.557 -4.135 17.029 1.00 92.75 92 GLN A O 1
ATOM 716 N N . PRO A 1 93 ? -10.125 -3.313 18.559 1.00 87.06 93 PRO A N 1
ATOM 717 C CA . PRO A 1 93 ? -11.021 -3.552 19.686 1.00 87.06 93 PRO A CA 1
ATOM 718 C C . PRO A 1 93 ? -12.334 -2.772 19.537 1.00 87.06 93 PRO A C 1
ATOM 720 O O . PRO A 1 93 ? -12.334 -1.557 19.329 1.00 87.06 93 PRO A O 1
ATOM 723 N N . GLN A 1 94 ? -13.472 -3.453 19.697 1.00 75.56 94 GLN A N 1
ATOM 724 C CA . GLN A 1 94 ? -14.794 -2.827 19.521 1.00 75.56 94 GLN A CA 1
ATOM 725 C C . GLN A 1 94 ? -15.123 -1.770 20.591 1.00 75.56 94 GLN A C 1
ATOM 727 O O . GLN A 1 94 ? -15.945 -0.882 20.358 1.00 75.56 94 GLN A O 1
ATOM 732 N N . SER A 1 95 ? -14.490 -1.856 21.763 1.00 70.38 95 SER A N 1
ATOM 733 C CA . SER A 1 95 ? -14.752 -1.000 22.927 1.00 70.38 95 SER A CA 1
ATOM 734 C C . SER A 1 95 ? -13.862 0.245 23.014 1.00 70.38 95 SER A C 1
ATOM 736 O O . SER A 1 95 ? -14.069 1.074 23.901 1.00 70.38 95 SER A O 1
ATOM 738 N N . PHE A 1 96 ? -12.882 0.413 22.119 1.00 70.31 96 PHE A N 1
ATOM 739 C CA . PHE A 1 96 ? -11.938 1.529 22.187 1.00 70.31 96 PHE A CA 1
ATOM 740 C C . PHE A 1 96 ? -12.411 2.720 21.345 1.00 70.31 96 PHE A C 1
ATOM 742 O O . PHE A 1 96 ? -12.111 2.833 20.155 1.00 70.31 96 PHE A O 1
ATOM 749 N N . LYS A 1 97 ? -13.160 3.615 21.994 1.00 70.62 97 LYS A N 1
ATOM 750 C CA . LYS A 1 97 ? -13.681 4.860 21.414 1.00 70.62 97 LYS A CA 1
ATOM 751 C C . LYS A 1 97 ? -13.302 6.062 22.280 1.00 70.62 97 LYS A C 1
ATOM 753 O O . LYS A 1 97 ? -14.139 6.550 23.042 1.00 70.62 97 LYS A O 1
ATOM 758 N N . PRO A 1 98 ? -12.031 6.498 22.271 1.00 66.75 98 PRO A N 1
ATOM 759 C CA . PRO A 1 98 ? -11.641 7.649 23.063 1.00 66.75 98 PRO A CA 1
ATOM 760 C C . PRO A 1 98 ? -12.315 8.916 22.519 1.00 66.75 98 PRO A C 1
ATOM 762 O O . PRO A 1 98 ? -12.469 9.099 21.313 1.00 66.75 98 PRO A O 1
ATOM 765 N N . THR A 1 99 ? -12.706 9.810 23.421 1.00 65.75 99 THR A N 1
ATOM 766 C CA . THR A 1 99 ? -13.254 11.132 23.094 1.00 65.75 99 THR A CA 1
ATOM 767 C C . THR A 1 99 ? -12.319 12.199 23.646 1.00 65.75 99 THR A C 1
ATOM 769 O O . THR A 1 99 ? -11.943 12.126 24.818 1.00 65.75 99 THR A O 1
ATOM 772 N N . MET A 1 100 ? -11.963 13.206 22.848 1.00 69.62 100 MET A N 1
ATOM 773 C CA . MET A 1 100 ? -11.217 14.375 23.330 1.00 69.62 100 MET A CA 1
ATOM 774 C C . MET A 1 100 ? -12.066 15.637 23.208 1.00 69.62 100 MET A C 1
ATOM 776 O O . MET A 1 100 ? -12.568 15.959 22.134 1.00 69.62 100 MET A O 1
ATOM 780 N N . GLY A 1 101 ? -12.185 16.370 24.319 1.00 64.44 101 GLY A N 1
ATOM 781 C CA . GLY A 1 101 ? -12.759 17.717 24.330 1.00 64.44 101 GLY A CA 1
ATOM 782 C C . GLY A 1 101 ? -14.214 17.801 23.865 1.00 64.44 101 GLY A C 1
ATOM 783 O O . GLY A 1 101 ? -14.585 18.814 23.288 1.00 64.44 101 GLY A O 1
ATOM 784 N N . GLU A 1 102 ? -15.004 16.739 24.067 1.00 63.34 102 GLU A N 1
ATOM 785 C CA . GLU A 1 102 ? -16.451 16.674 23.781 1.00 63.34 102 GLU A CA 1
ATOM 786 C C . GLU A 1 102 ? -16.857 16.907 22.309 1.00 63.34 102 GLU A C 1
ATOM 788 O O . GLU A 1 102 ? -18.031 16.812 21.990 1.00 63.34 102 GLU A O 1
ATOM 793 N N . LEU A 1 103 ? -15.906 17.157 21.399 1.00 72.69 103 LEU A N 1
ATOM 794 C CA . LEU A 1 103 ? -16.140 17.501 19.988 1.00 72.69 103 LEU A CA 1
ATOM 795 C C . LEU A 1 103 ? -15.476 16.531 19.005 1.00 72.69 103 LEU A C 1
ATOM 797 O O . LEU A 1 103 ? -15.965 16.388 17.884 1.00 72.69 103 LEU A O 1
ATOM 801 N N . LEU A 1 104 ? -14.384 15.872 19.411 1.00 73.06 104 LEU A N 1
ATOM 802 C CA . LEU A 1 104 ? -13.642 14.913 18.592 1.00 73.06 104 LEU A CA 1
ATOM 803 C C . LEU A 1 104 ? -13.886 13.489 19.089 1.00 73.06 104 LEU A C 1
ATOM 805 O O . LEU A 1 104 ? -13.524 13.134 20.217 1.00 73.06 104 LEU A O 1
ATOM 809 N N . ILE A 1 105 ? -14.481 12.681 18.216 1.00 80.06 105 ILE A N 1
ATOM 810 C CA . ILE A 1 105 ? -14.745 11.263 18.443 1.00 80.06 105 ILE A CA 1
ATOM 811 C C . ILE A 1 105 ? -13.766 10.462 17.588 1.00 80.06 105 ILE A C 1
ATOM 813 O O . ILE A 1 105 ? -13.688 10.664 16.374 1.00 80.06 105 ILE A O 1
ATOM 817 N N . PHE A 1 106 ? -13.030 9.557 18.228 1.00 82.56 106 PHE A N 1
ATOM 818 C CA . PHE A 1 106 ? -12.183 8.583 17.552 1.00 82.56 106 PHE A CA 1
ATOM 819 C C . PHE A 1 106 ? -12.912 7.242 17.519 1.00 82.56 106 PHE A C 1
ATOM 821 O O . PHE A 1 106 ? -13.082 6.587 18.547 1.00 82.56 106 PHE A O 1
ATOM 828 N N . ASP A 1 107 ? -13.331 6.828 16.332 1.00 83.81 107 ASP A N 1
ATOM 829 C CA . ASP A 1 107 ? -14.038 5.569 16.103 1.00 83.81 107 ASP A CA 1
ATOM 830 C C . ASP A 1 107 ? -13.197 4.615 15.254 1.00 83.81 107 ASP A C 1
ATOM 832 O O . ASP A 1 107 ? -12.307 5.033 14.515 1.00 83.81 107 ASP A O 1
ATOM 836 N N . ASN A 1 108 ? -13.499 3.315 15.332 1.00 86.62 108 ASN A N 1
ATOM 837 C CA . ASN A 1 108 ? -12.846 2.278 14.521 1.00 86.62 108 ASN A CA 1
ATOM 838 C C . ASN A 1 108 ? -11.311 2.348 14.588 1.00 86.62 108 ASN A C 1
ATOM 840 O O . ASN A 1 108 ? -10.619 2.249 13.575 1.00 86.62 108 ASN A O 1
ATOM 844 N N . SER A 1 109 ? -10.787 2.575 15.792 1.00 91.12 109 SER A N 1
ATOM 845 C CA . SER A 1 109 ? -9.351 2.692 16.009 1.00 91.12 109 SER A CA 1
ATOM 846 C C . SER A 1 109 ? -8.704 1.310 15.997 1.00 91.12 109 SER A C 1
ATOM 848 O O . SER A 1 109 ? -9.121 0.422 16.741 1.00 91.12 109 SER A O 1
ATOM 850 N N . SER A 1 110 ? -7.680 1.130 15.171 1.00 93.19 110 SER A N 1
ATOM 851 C CA . SER A 1 110 ? -6.923 -0.111 15.063 1.00 93.19 110 SER A CA 1
ATOM 852 C C . SER A 1 110 ? -5.425 0.137 15.038 1.00 93.19 110 SER A C 1
ATOM 854 O O . SER A 1 110 ? -4.950 1.155 14.533 1.00 93.19 110 SER A O 1
ATOM 856 N N . ILE A 1 111 ? -4.681 -0.839 15.541 1.00 95.62 111 ILE A N 1
ATOM 857 C CA . ILE A 1 111 ? -3.231 -0.925 15.394 1.00 95.62 111 ILE A CA 1
ATOM 858 C C . ILE A 1 111 ? -2.896 -2.243 14.713 1.00 95.62 111 ILE A C 1
ATOM 860 O O . ILE A 1 111 ? -3.506 -3.269 15.008 1.00 95.62 111 ILE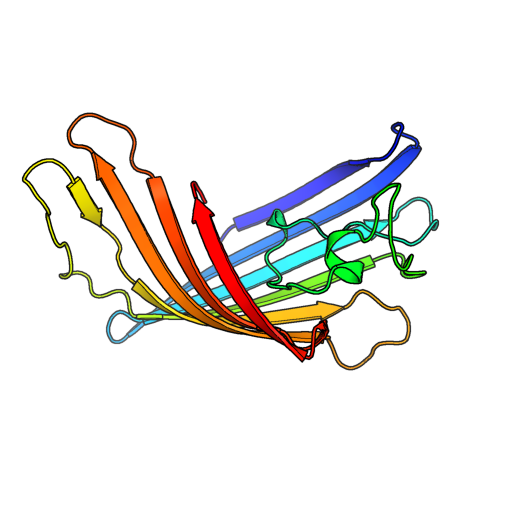 A O 1
ATOM 864 N N . GLY A 1 112 ? -1.931 -2.231 13.810 1.00 96.75 112 GLY A N 1
ATOM 865 C CA . GLY A 1 112 ? -1.560 -3.442 13.106 1.00 96.75 112 GLY A CA 1
ATOM 866 C C . GLY A 1 112 ? -0.238 -3.350 12.393 1.00 96.75 112 GLY A C 1
ATOM 867 O O . GLY A 1 112 ? 0.486 -2.355 12.481 1.00 96.75 112 GLY A O 1
ATOM 868 N N . ILE A 1 113 ? 0.057 -4.429 11.687 1.00 98.00 113 ILE A N 1
ATOM 869 C CA . ILE A 1 113 ? 1.210 -4.550 10.807 1.00 98.00 113 ILE A CA 1
ATOM 870 C C . ILE A 1 113 ? 0.749 -4.583 9.358 1.00 98.00 113 ILE A C 1
ATOM 872 O O . ILE A 1 113 ? -0.347 -5.057 9.054 1.00 98.00 113 ILE A O 1
ATOM 876 N N . PHE A 1 114 ? 1.610 -4.114 8.466 1.00 97.75 114 PHE A N 1
ATOM 877 C CA . PHE A 1 114 ? 1.413 -4.218 7.028 1.00 97.75 114 PHE A CA 1
ATOM 878 C C . PHE A 1 114 ? 2.679 -4.737 6.351 1.00 97.75 114 PHE A C 1
ATOM 880 O O . PHE A 1 114 ? 3.789 -4.571 6.863 1.00 97.75 114 PHE A O 1
ATOM 887 N N . GLY A 1 115 ? 2.489 -5.338 5.184 1.00 98.12 115 GLY A N 1
ATOM 888 C CA . GLY A 1 115 ? 3.539 -5.645 4.233 1.00 98.12 115 GLY A CA 1
ATOM 889 C C . GLY A 1 115 ? 3.036 -5.426 2.812 1.00 98.12 115 GLY A C 1
ATOM 890 O O . GLY A 1 115 ? 1.950 -5.877 2.440 1.00 98.12 115 GLY A O 1
ATOM 891 N N . ASP A 1 116 ? 3.839 -4.723 2.030 1.00 98.06 116 ASP A N 1
ATOM 892 C CA . ASP A 1 116 ? 3.585 -4.398 0.640 1.00 98.06 116 ASP A CA 1
ATOM 893 C C . ASP A 1 116 ? 4.706 -4.989 -0.220 1.00 98.06 116 ASP A C 1
ATOM 895 O O . ASP A 1 116 ? 5.889 -4.819 0.069 1.00 98.06 116 ASP A O 1
ATOM 899 N N . LEU A 1 117 ? 4.324 -5.678 -1.287 1.00 98.00 117 LEU A N 1
ATOM 900 C CA . LEU A 1 117 ? 5.210 -6.290 -2.269 1.00 98.00 117 LEU A CA 1
ATOM 901 C C . LEU A 1 117 ? 5.060 -5.542 -3.588 1.00 98.00 117 LEU A C 1
ATOM 903 O O . LEU A 1 117 ? 3.926 -5.308 -4.004 1.00 98.00 117 LEU A O 1
ATOM 907 N N . LEU A 1 118 ? 6.161 -5.214 -4.255 1.00 97.62 118 LEU A N 1
ATOM 908 C CA . LEU A 1 118 ? 6.174 -4.516 -5.538 1.00 97.62 118 LEU A CA 1
ATOM 909 C C . LEU A 1 118 ? 6.961 -5.311 -6.581 1.00 97.62 118 LEU A C 1
ATOM 911 O O . LEU A 1 118 ? 8.107 -5.693 -6.360 1.00 97.62 118 LEU A O 1
ATOM 915 N N . TRP A 1 119 ? 6.343 -5.493 -7.746 1.00 96.44 119 TRP A N 1
ATOM 916 C CA . TRP A 1 119 ? 7.007 -5.914 -8.975 1.00 96.44 119 TRP A CA 1
ATOM 917 C C . TRP A 1 119 ? 6.835 -4.816 -10.022 1.00 96.44 119 TRP A C 1
ATOM 919 O O . TRP A 1 119 ? 5.712 -4.509 -10.433 1.00 96.44 119 TRP A O 1
ATOM 929 N N . ASN A 1 120 ? 7.941 -4.228 -10.461 1.00 93.94 120 ASN A N 1
ATOM 930 C CA . ASN A 1 120 ? 7.965 -3.143 -11.451 1.00 93.94 120 ASN A CA 1
ATOM 931 C C . ASN A 1 120 ? 9.165 -3.238 -12.409 1.00 93.94 120 ASN A C 1
ATOM 933 O O . ASN A 1 120 ? 9.498 -2.258 -13.082 1.00 93.94 120 ASN A O 1
ATOM 937 N N . VAL A 1 121 ? 9.815 -4.404 -12.465 1.00 91.75 121 VAL A N 1
ATOM 938 C CA . VAL A 1 121 ? 10.959 -4.716 -13.330 1.00 91.75 121 VAL A CA 1
ATOM 939 C C . VAL A 1 121 ? 10.724 -6.081 -13.985 1.00 91.75 121 VAL A C 1
ATOM 941 O O . VAL A 1 121 ? 10.324 -7.030 -13.317 1.00 91.75 121 VAL A O 1
ATOM 944 N N . GLU A 1 122 ? 10.969 -6.212 -15.293 1.00 86.88 122 GLU A N 1
ATOM 945 C CA . GLU A 1 122 ? 10.610 -7.431 -16.047 1.00 86.88 122 GLU A CA 1
ATOM 946 C C . GLU A 1 122 ? 11.394 -8.680 -15.622 1.00 86.88 122 GLU A C 1
ATOM 948 O O . GLU A 1 122 ? 10.852 -9.782 -15.614 1.00 86.88 122 GLU A O 1
ATOM 953 N N . SER A 1 123 ? 12.666 -8.522 -15.253 1.00 87.44 123 SER A N 1
ATOM 954 C CA . SER A 1 123 ? 13.540 -9.622 -14.824 1.00 87.44 123 SER A CA 1
ATOM 955 C C . SER A 1 123 ? 13.408 -9.970 -13.337 1.00 87.44 123 SER A C 1
ATOM 957 O O . SER A 1 123 ? 14.086 -10.881 -12.852 1.00 87.44 123 SER A O 1
ATOM 959 N N . GLN A 1 124 ? 12.562 -9.254 -12.596 1.00 89.69 124 GLN A N 1
ATOM 960 C CA . GLN A 1 124 ? 12.452 -9.383 -11.151 1.00 89.69 124 GLN A CA 1
ATOM 961 C C . GLN A 1 124 ? 11.558 -10.561 -10.758 1.00 89.69 124 GLN A C 1
ATOM 963 O O . GLN A 1 124 ? 10.341 -10.534 -10.924 1.00 89.69 124 GLN A O 1
ATOM 968 N N . ILE A 1 125 ? 12.173 -11.590 -10.173 1.00 87.75 125 ILE A N 1
ATOM 969 C CA . ILE A 1 125 ? 11.454 -12.732 -9.588 1.00 87.75 125 ILE A CA 1
ATOM 970 C C . ILE A 1 125 ? 11.052 -12.424 -8.138 1.00 87.75 125 ILE A C 1
ATOM 972 O O . ILE A 1 125 ? 9.930 -12.712 -7.721 1.00 87.75 125 ILE A O 1
ATOM 976 N N . VAL A 1 126 ? 11.966 -11.826 -7.368 1.00 94.25 126 VAL A N 1
ATOM 977 C CA . VAL A 1 126 ? 11.755 -11.472 -5.957 1.00 94.25 126 VAL A CA 1
ATOM 978 C C . VAL A 1 126 ? 11.255 -10.029 -5.873 1.00 94.25 126 VAL A C 1
ATOM 980 O O . VAL A 1 126 ? 11.986 -9.150 -6.327 1.00 94.25 126 VAL A O 1
ATOM 983 N N . PRO A 1 127 ? 10.054 -9.767 -5.324 1.00 95.75 127 PRO A N 1
ATOM 984 C CA . PRO A 1 127 ? 9.524 -8.410 -5.223 1.00 95.75 127 PRO A CA 1
ATOM 985 C C . PRO A 1 127 ? 10.359 -7.530 -4.300 1.00 95.75 127 PRO A C 1
ATOM 987 O O . PRO A 1 127 ? 10.953 -8.013 -3.333 1.00 95.75 127 PRO A O 1
ATOM 990 N N . GLU A 1 128 ? 10.280 -6.227 -4.537 1.00 96.56 128 GLU A N 1
ATOM 991 C CA . GLU A 1 128 ? 10.629 -5.244 -3.522 1.00 96.56 128 GLU A CA 1
ATOM 992 C C . GLU A 1 128 ? 9.625 -5.313 -2.370 1.00 96.56 128 GLU A C 1
ATOM 994 O O . GLU A 1 128 ? 8.426 -5.514 -2.584 1.00 96.56 128 GLU A O 1
ATOM 999 N N . LEU A 1 129 ? 10.107 -5.138 -1.143 1.00 97.38 129 LEU A N 1
ATOM 1000 C CA . LEU A 1 129 ? 9.302 -5.266 0.067 1.00 97.38 129 LEU A CA 1
ATOM 1001 C C . LEU A 1 129 ? 9.350 -3.969 0.877 1.00 97.38 129 LEU A C 1
ATOM 1003 O O . LEU A 1 129 ? 10.423 -3.469 1.209 1.00 97.38 129 LEU A O 1
ATOM 1007 N N . SER A 1 130 ? 8.180 -3.488 1.290 1.00 98.00 130 SER A N 1
ATOM 1008 C CA . SER A 1 130 ? 8.048 -2.565 2.416 1.00 98.00 130 SER A CA 1
ATOM 1009 C C . SER A 1 130 ? 7.174 -3.198 3.488 1.00 98.00 130 SER A C 1
ATOM 1011 O O . SER A 1 130 ? 6.199 -3.879 3.183 1.00 98.00 130 SER A O 1
ATOM 1013 N N . PHE A 1 131 ? 7.517 -3.008 4.756 1.00 98.19 131 PHE A N 1
ATOM 1014 C CA . PHE A 1 131 ? 6.723 -3.525 5.866 1.00 98.19 131 PHE A CA 1
ATOM 1015 C C . PHE A 1 131 ? 6.834 -2.617 7.079 1.00 98.19 131 PHE A C 1
ATOM 1017 O O . PHE A 1 131 ? 7.816 -1.896 7.257 1.00 98.19 131 PHE A O 1
ATOM 1024 N N . GLY A 1 132 ? 5.839 -2.664 7.952 1.00 98.19 132 GLY A N 1
ATOM 1025 C CA . GLY A 1 132 ? 5.850 -1.819 9.132 1.00 98.19 132 GLY A CA 1
ATOM 1026 C C . GLY A 1 132 ? 4.609 -1.958 9.980 1.00 98.19 132 GLY A C 1
ATOM 1027 O O . GLY A 1 132 ? 3.873 -2.942 9.903 1.00 98.19 132 GLY A O 1
ATOM 1028 N N . THR A 1 133 ? 4.387 -0.941 10.800 1.00 98.12 133 THR A N 1
ATOM 1029 C CA . THR A 1 133 ? 3.204 -0.806 11.636 1.00 98.12 133 THR A CA 1
ATOM 1030 C C . THR A 1 133 ? 2.343 0.345 11.149 1.00 98.12 133 THR A C 1
ATOM 1032 O O . THR A 1 133 ? 2.811 1.327 10.563 1.00 98.12 133 THR A O 1
ATOM 1035 N N . ARG A 1 134 ? 1.046 0.223 11.399 1.00 96.75 134 ARG A N 1
ATOM 1036 C CA . ARG A 1 134 ? 0.070 1.263 11.110 1.00 96.75 134 ARG A CA 1
ATOM 1037 C C . ARG A 1 134 ? -0.898 1.421 12.263 1.00 96.75 134 ARG A C 1
ATOM 1039 O O . ARG A 1 134 ? -1.237 0.464 12.957 1.00 96.75 134 ARG A O 1
ATOM 1046 N N . LEU A 1 135 ? -1.344 2.652 12.432 1.00 95.44 135 LEU A N 1
ATOM 1047 C CA . LEU A 1 135 ? -2.414 3.030 13.329 1.00 95.44 135 LEU A CA 1
ATOM 1048 C C . LEU A 1 135 ? -3.479 3.710 12.480 1.00 95.44 135 LEU A C 1
ATOM 1050 O O . LEU A 1 135 ? -3.182 4.644 11.733 1.00 95.44 135 LEU A O 1
ATOM 1054 N N . THR A 1 136 ? -4.705 3.222 12.566 1.00 93.75 136 THR A N 1
ATOM 1055 C CA . THR A 1 136 ? -5.839 3.717 11.788 1.00 93.75 136 THR A CA 1
ATOM 1056 C C . THR A 1 136 ? -6.932 4.137 12.749 1.00 93.75 136 THR A C 1
ATOM 1058 O O . THR A 1 136 ? -7.145 3.491 13.768 1.00 93.75 136 THR A O 1
ATOM 1061 N N . THR A 1 137 ? -7.603 5.243 12.463 1.00 92.12 137 THR A N 1
ATOM 1062 C CA . THR A 1 137 ? -8.728 5.739 13.253 1.00 92.12 137 THR A CA 1
ATOM 1063 C C . THR A 1 137 ? -9.642 6.570 12.364 1.00 92.12 137 THR A C 1
ATOM 1065 O O . THR A 1 137 ? -9.197 7.200 11.405 1.00 92.12 137 THR A O 1
ATOM 1068 N N . THR A 1 138 ? -10.934 6.568 12.653 1.00 90.50 138 THR A N 1
ATOM 1069 C CA . THR A 1 138 ? -11.890 7.482 12.032 1.00 90.50 138 THR A CA 1
ATOM 1070 C C . THR A 1 138 ? -12.081 8.663 12.963 1.00 90.50 138 THR A C 1
ATOM 1072 O O . THR A 1 138 ? -12.605 8.506 14.064 1.00 90.50 138 THR A O 1
ATOM 1075 N N . ILE A 1 139 ? -11.651 9.842 12.519 1.00 87.56 139 ILE A N 1
ATOM 1076 C CA . ILE A 1 139 ? -11.811 11.083 13.272 1.00 87.56 139 ILE A CA 1
ATOM 1077 C C . ILE A 1 139 ? -13.128 11.716 12.840 1.00 87.56 139 ILE A C 1
ATOM 1079 O O . ILE A 1 139 ? -13.311 12.034 11.665 1.00 87.56 139 ILE A O 1
ATOM 1083 N N . SER A 1 140 ? -14.037 11.912 13.785 1.00 82.81 140 SER A N 1
ATOM 1084 C CA . SER A 1 140 ? -15.322 12.567 13.547 1.00 82.81 140 SER A CA 1
ATOM 1085 C C . SER A 1 140 ? -15.422 13.829 14.392 1.00 82.81 140 SER A C 1
ATOM 1087 O O . SER A 1 140 ? -15.151 13.795 15.594 1.00 82.81 140 SER A O 1
ATOM 1089 N N . LEU A 1 141 ? -15.836 14.938 13.774 1.00 79.00 141 LEU A N 1
ATOM 1090 C CA . LEU A 1 141 ? -16.316 16.108 14.506 1.00 79.00 141 LEU A CA 1
ATOM 1091 C C . LEU A 1 141 ? -17.828 15.994 14.706 1.00 79.00 141 LEU A C 1
ATOM 1093 O O . LEU A 1 141 ? -18.565 15.703 13.762 1.00 79.00 141 LEU A O 1
ATOM 1097 N N . LEU A 1 142 ? -18.298 16.263 15.922 1.00 70.06 142 LEU A N 1
ATOM 1098 C CA . LEU A 1 142 ? -19.728 16.318 16.230 1.00 70.06 142 LEU A CA 1
ATOM 1099 C C . LEU A 1 142 ? -20.450 17.322 15.312 1.00 70.06 142 LEU A C 1
ATOM 1101 O O . LEU A 1 142 ? -20.189 18.521 15.354 1.00 70.06 142 LEU A O 1
ATOM 1105 N N . GLY A 1 143 ? -21.353 16.811 14.466 1.00 64.00 143 GLY A N 1
ATOM 1106 C CA . GLY A 1 143 ? -22.127 17.602 13.499 1.00 64.00 143 GLY A CA 1
ATOM 1107 C C . GLY A 1 143 ? -21.479 17.811 12.120 1.00 64.00 143 GLY A C 1
ATOM 1108 O O . GLY A 1 143 ? -22.031 18.560 11.317 1.00 64.00 143 GLY A O 1
ATOM 1109 N N . LEU A 1 144 ? -20.343 17.166 11.821 1.00 73.00 144 LEU A N 1
ATOM 1110 C CA . LEU A 1 144 ? -19.611 17.281 10.548 1.00 73.00 144 LEU A CA 1
ATOM 1111 C C . LEU A 1 144 ? -19.214 15.907 9.972 1.00 73.00 144 LEU A C 1
ATOM 1113 O O . LEU A 1 144 ? -19.510 14.859 10.542 1.00 73.00 144 LEU A O 1
ATOM 1117 N N . ASN A 1 145 ? -18.549 15.923 8.812 1.00 78.62 145 ASN A N 1
ATOM 1118 C CA . ASN A 1 145 ? -18.055 14.724 8.135 1.00 78.62 145 ASN A CA 1
ATOM 1119 C C . ASN A 1 145 ? -16.998 13.977 8.963 1.00 78.62 145 ASN A C 1
ATOM 1121 O O . ASN A 1 145 ? -16.084 14.574 9.531 1.00 78.62 145 ASN A O 1
ATOM 1125 N N . SER A 1 146 ? -17.105 12.650 8.958 1.00 84.75 146 SER A N 1
ATOM 1126 C CA . SER A 1 146 ? -16.098 11.726 9.475 1.00 84.75 146 SER A CA 1
ATOM 1127 C C . SER A 1 146 ? -14.964 11.534 8.471 1.00 84.75 146 SER A C 1
ATOM 1129 O O . SER A 1 146 ? -15.212 11.422 7.268 1.00 84.75 146 SER A O 1
ATOM 1131 N N . MET A 1 147 ? -13.736 11.416 8.963 1.00 89.06 147 MET A N 1
ATOM 1132 C CA . MET A 1 147 ? -12.543 11.288 8.137 1.00 89.06 147 MET A CA 1
ATOM 1133 C C . MET A 1 147 ? -11.665 10.122 8.605 1.00 89.06 147 MET A C 1
ATOM 1135 O O . MET A 1 147 ? -11.041 10.199 9.670 1.00 89.06 147 MET A O 1
ATOM 1139 N N . PRO A 1 148 ? -11.565 9.044 7.807 1.00 90.81 148 PRO A N 1
ATOM 1140 C CA . PRO A 1 148 ? -10.577 8.002 8.033 1.00 90.81 148 PRO A CA 1
ATOM 1141 C C . PRO A 1 148 ? -9.166 8.585 7.961 1.00 90.81 148 PRO A C 1
ATOM 1143 O O . PRO A 1 148 ? -8.825 9.315 7.024 1.00 90.81 148 PRO A O 1
ATOM 1146 N N . THR A 1 149 ? -8.356 8.272 8.964 1.00 91.56 149 THR A N 1
ATOM 1147 C CA . THR A 1 149 ? -6.971 8.716 9.087 1.00 91.56 149 THR A CA 1
ATOM 1148 C C . THR A 1 149 ? -6.092 7.529 9.444 1.00 91.56 149 THR A C 1
ATOM 1150 O O . THR A 1 149 ? -6.433 6.728 10.314 1.00 91.56 149 THR A O 1
ATOM 1153 N N . SER A 1 150 ? -4.937 7.418 8.796 1.00 93.38 150 SER A N 1
ATOM 1154 C CA . SER A 1 150 ? -3.939 6.407 9.124 1.00 93.38 150 SER A CA 1
ATOM 1155 C C . SER A 1 150 ? -2.560 7.034 9.244 1.00 93.38 150 SER A C 1
ATOM 1157 O O . SER A 1 150 ? -2.147 7.792 8.373 1.00 93.38 150 SER A O 1
ATOM 1159 N N . LEU A 1 151 ? -1.840 6.673 10.297 1.00 95.94 151 LEU A N 1
ATOM 1160 C CA . LEU A 1 151 ? -0.402 6.870 10.438 1.00 95.94 151 LEU A CA 1
ATOM 1161 C C . LEU A 1 151 ? 0.284 5.531 10.173 1.00 95.94 151 LEU A C 1
ATOM 1163 O O . LEU A 1 151 ? -0.197 4.495 10.629 1.00 95.94 151 LEU A O 1
ATOM 1167 N N . TYR A 1 152 ? 1.407 5.544 9.470 1.00 96.69 152 TYR A N 1
ATOM 1168 C CA . TYR A 1 152 ? 2.252 4.364 9.323 1.00 96.69 152 TYR A CA 1
ATOM 1169 C C . TYR A 1 152 ? 3.723 4.723 9.497 1.00 96.69 152 TYR A C 1
ATOM 1171 O O . TYR A 1 152 ? 4.138 5.847 9.206 1.00 96.69 152 TYR A O 1
ATOM 1179 N N . VAL A 1 153 ? 4.497 3.746 9.956 1.00 98.06 153 VAL A N 1
ATOM 1180 C CA . VAL A 1 153 ? 5.958 3.777 10.008 1.00 98.06 153 VAL A CA 1
ATOM 1181 C C . VAL A 1 153 ? 6.477 2.375 9.720 1.00 98.06 153 VAL A C 1
ATOM 1183 O O . VAL A 1 153 ? 5.908 1.384 10.176 1.00 98.06 153 VAL A O 1
ATOM 1186 N N . GLY A 1 154 ? 7.542 2.270 8.942 1.00 97.75 154 GLY A N 1
ATOM 1187 C CA . GLY A 1 154 ? 8.065 0.989 8.505 1.00 97.75 154 GLY A CA 1
ATOM 1188 C C . GLY A 1 154 ? 9.436 1.098 7.871 1.00 97.75 154 GLY A C 1
ATOM 1189 O O . GLY A 1 154 ? 10.034 2.173 7.817 1.00 97.75 154 GLY A O 1
ATOM 1190 N N . TYR A 1 155 ? 9.909 -0.041 7.394 1.00 98.19 155 TYR A N 1
ATOM 1191 C CA . TYR A 1 155 ? 11.103 -0.163 6.583 1.00 98.19 155 TYR A CA 1
ATOM 1192 C C . TYR A 1 155 ? 10.717 -0.234 5.100 1.00 98.19 155 TYR A C 1
ATOM 1194 O O . TYR A 1 155 ? 9.724 -0.860 4.716 1.00 98.19 155 TYR A O 1
ATOM 1202 N N . ASP A 1 156 ? 11.497 0.446 4.277 1.00 97.62 156 ASP A N 1
ATOM 1203 C CA . ASP A 1 156 ? 11.358 0.560 2.832 1.00 97.62 156 ASP A CA 1
ATOM 1204 C C . ASP A 1 156 ? 12.579 -0.085 2.190 1.00 97.62 156 ASP A C 1
ATOM 1206 O O . ASP A 1 156 ? 13.663 0.496 2.208 1.00 97.62 156 ASP A O 1
ATOM 1210 N N . GLY A 1 157 ? 12.399 -1.304 1.675 1.00 96.19 157 GLY A N 1
ATOM 1211 C CA . GLY A 1 157 ? 13.462 -2.073 1.029 1.00 96.19 157 GLY A CA 1
ATOM 1212 C C . GLY A 1 157 ? 14.138 -1.317 -0.117 1.00 96.19 157 GLY A C 1
ATOM 1213 O O . GLY A 1 157 ? 15.359 -1.191 -0.078 1.00 96.19 157 GLY A O 1
ATOM 1214 N N . PRO A 1 158 ? 13.383 -0.741 -1.074 1.00 95.19 158 PRO A N 1
ATOM 1215 C CA . PRO A 1 158 ? 13.953 0.038 -2.174 1.00 95.19 158 PRO A CA 1
ATOM 1216 C C . PRO A 1 158 ? 14.894 1.173 -1.757 1.00 95.19 158 PRO A C 1
ATOM 1218 O O . PRO A 1 158 ? 15.952 1.350 -2.356 1.00 95.19 158 PRO A O 1
ATOM 1221 N N . ALA A 1 159 ? 14.530 1.941 -0.726 1.00 95.75 159 ALA A N 1
ATOM 1222 C CA . ALA A 1 159 ? 15.341 3.067 -0.258 1.00 95.75 159 ALA A CA 1
ATOM 1223 C C . ALA A 1 159 ? 16.374 2.687 0.816 1.00 95.75 159 ALA A C 1
ATOM 1225 O O . ALA A 1 159 ? 17.111 3.564 1.266 1.00 95.75 159 ALA A O 1
ATOM 1226 N N . ASP A 1 160 ? 16.387 1.426 1.260 1.00 96.44 160 ASP A N 1
ATOM 1227 C CA . ASP A 1 160 ? 17.148 0.936 2.414 1.00 96.44 160 ASP A CA 1
ATOM 1228 C C . ASP A 1 160 ? 16.996 1.844 3.652 1.00 96.44 160 ASP A C 1
ATOM 1230 O O . ASP A 1 160 ? 17.961 2.349 4.233 1.00 96.44 160 ASP A O 1
ATOM 1234 N N . GLY A 1 161 ? 15.747 2.128 4.035 1.00 96.75 161 GLY A N 1
ATOM 1235 C CA . GLY A 1 161 ? 15.483 3.173 5.022 1.00 96.75 161 GLY A CA 1
ATOM 1236 C C . GLY A 1 161 ? 14.124 3.117 5.704 1.00 96.75 161 GLY A C 1
ATOM 1237 O O . GLY A 1 161 ? 13.333 2.193 5.532 1.00 96.75 161 GLY A O 1
ATOM 1238 N N . ILE A 1 162 ? 13.862 4.130 6.533 1.00 97.12 162 ILE A N 1
ATOM 1239 C CA . ILE A 1 162 ? 12.581 4.291 7.226 1.00 97.12 162 ILE A CA 1
ATOM 1240 C C . ILE A 1 162 ? 11.613 5.047 6.320 1.00 97.12 162 ILE A C 1
ATOM 1242 O O . ILE A 1 162 ? 11.908 6.154 5.869 1.00 97.12 162 ILE A O 1
ATOM 1246 N N . VAL A 1 163 ? 10.409 4.506 6.159 1.00 96.94 163 VAL A N 1
ATOM 1247 C CA . VAL A 1 163 ? 9.282 5.192 5.527 1.00 96.94 163 VAL A CA 1
ATOM 1248 C C . VAL A 1 163 ? 8.179 5.427 6.548 1.00 96.94 163 VAL A C 1
ATOM 1250 O O . VAL A 1 163 ? 7.857 4.564 7.360 1.00 96.94 163 VAL A O 1
ATOM 1253 N N . TRP A 1 164 ? 7.577 6.608 6.515 1.00 97.06 164 TRP A N 1
ATOM 1254 C CA . TRP A 1 164 ? 6.438 6.946 7.359 1.00 97.06 164 TRP A CA 1
ATOM 1255 C C . TRP A 1 164 ? 5.548 7.967 6.658 1.00 97.06 164 TRP A C 1
ATOM 1257 O O . TRP A 1 164 ? 5.956 8.603 5.683 1.00 97.06 164 TRP A O 1
ATOM 1267 N N . GLY A 1 165 ? 4.320 8.120 7.137 1.00 94.94 165 GLY A N 1
ATOM 1268 C CA . GLY A 1 165 ? 3.415 9.121 6.592 1.00 94.94 165 GLY A CA 1
ATOM 1269 C C . GLY A 1 165 ? 2.008 9.053 7.160 1.00 94.94 165 GLY A C 1
ATOM 1270 O O . GLY A 1 165 ? 1.652 8.140 7.906 1.00 94.94 165 GLY A O 1
ATOM 1271 N N . PHE A 1 166 ? 1.207 10.039 6.763 1.00 93.81 166 PHE A N 1
ATOM 1272 C CA . PHE A 1 166 ? -0.213 10.124 7.077 1.00 93.81 166 PHE A CA 1
ATOM 1273 C C . PHE A 1 166 ? -1.049 9.913 5.815 1.00 93.81 166 PHE A C 1
ATOM 1275 O O . PHE A 1 166 ? -0.720 10.423 4.744 1.00 93.81 166 PHE A O 1
ATOM 1282 N N . ILE A 1 167 ? -2.145 9.174 5.949 1.00 90.88 167 ILE A N 1
ATOM 1283 C CA . ILE A 1 167 ? -3.144 8.957 4.904 1.00 90.88 167 ILE A CA 1
ATOM 1284 C C . ILE A 1 167 ? -4.477 9.467 5.425 1.00 90.88 167 ILE A C 1
ATOM 1286 O O . ILE A 1 167 ? -4.870 9.172 6.551 1.00 90.88 167 ILE A O 1
ATOM 1290 N N . PHE A 1 168 ? -5.164 10.218 4.578 1.00 88.62 168 PHE A N 1
ATOM 1291 C CA . PHE A 1 168 ? -6.361 10.973 4.898 1.00 88.62 168 PHE A CA 1
ATOM 1292 C C . PHE A 1 168 ? -7.456 10.648 3.877 1.00 88.62 168 PHE A C 1
ATOM 1294 O O . PHE A 1 168 ? -7.196 10.695 2.675 1.00 88.62 168 PHE A O 1
ATOM 1301 N N . GLY A 1 169 ? -8.673 10.348 4.341 1.00 79.38 169 GLY A N 1
ATOM 1302 C CA . GLY A 1 169 ? -9.856 10.227 3.478 1.00 79.38 169 GLY A CA 1
ATOM 1303 C C . GLY A 1 169 ? -9.921 8.946 2.644 1.00 79.38 169 GLY A C 1
ATOM 1304 O O . GLY A 1 169 ? -10.344 8.999 1.489 1.00 79.38 169 GLY A O 1
ATOM 1305 N N . ARG A 1 170 ? -9.483 7.811 3.201 1.00 59.16 170 ARG A N 1
ATOM 1306 C CA . ARG A 1 170 ? -9.444 6.529 2.490 1.00 59.16 170 ARG A CA 1
ATOM 1307 C C . ARG A 1 170 ? -10.018 5.367 3.275 1.00 59.16 170 ARG A C 1
ATOM 1309 O O . ARG A 1 170 ? -9.737 5.304 4.488 1.00 59.16 170 ARG A O 1
#